Protein AF-A0A7X7GIK2-F1 (afdb_monomer_lite)

Radius of gyration: 22.07 Å; chains: 1; bounding box: 40×39×85 Å

Sequence (182 aa):
MDSSARRPAKTTQQTVVSRVVFLGGVVVASTLMFLGAWERRWIADDGLIVLRTVRNLLAGNGPVFNAGERVETNTSTAWTCIVYAFSWLTEIRLEYVVLTIALVLSTSAIALAMFGTARLYRGTAFGGSGPLLLLPAGVLVYIAVPPARDFATSGLETCLVIFWIALLWWMLVRWAGRTAPS

Structure (mmCIF, N/CA/C/O backbone):
data_AF-A0A7X7GIK2-F1
#
_entry.id   AF-A0A7X7GIK2-F1
#
loop_
_atom_site.group_PDB
_atom_site.id
_atom_site.type_symbol
_atom_site.label_atom_id
_atom_site.label_alt_id
_atom_site.label_comp_id
_atom_site.label_asym_id
_atom_site.label_entity_id
_atom_site.label_seq_id
_atom_site.pdbx_PDB_ins_code
_atom_site.Cartn_x
_atom_site.Cartn_y
_atom_site.Cartn_z
_atom_site.occupancy
_atom_site.B_iso_or_equiv
_atom_site.auth_seq_id
_atom_site.auth_comp_id
_atom_site.auth_asym_id
_atom_site.auth_atom_id
_atom_site.pdbx_PDB_model_num
ATOM 1 N N . MET A 1 1 ? 17.885 9.137 -59.027 1.00 44.97 1 MET A N 1
ATOM 2 C CA . MET A 1 1 ? 18.215 9.418 -57.614 1.00 44.97 1 MET A CA 1
ATOM 3 C C . MET A 1 1 ? 17.000 9.032 -56.797 1.00 44.97 1 MET A C 1
ATOM 5 O O . MET A 1 1 ? 16.084 9.826 -56.679 1.00 44.97 1 MET A O 1
ATOM 9 N N . ASP A 1 2 ? 16.952 7.780 -56.351 1.00 45.44 2 ASP A N 1
ATOM 10 C CA . ASP A 1 2 ? 15.824 7.225 -55.603 1.00 45.44 2 ASP A CA 1
ATOM 11 C C . ASP A 1 2 ? 16.333 6.848 -54.207 1.00 45.44 2 ASP A C 1
ATOM 13 O O . ASP A 1 2 ? 16.961 5.807 -54.009 1.00 45.44 2 ASP A O 1
ATOM 17 N N . SER A 1 3 ? 16.193 7.765 -53.247 1.00 51.31 3 SER A N 1
ATOM 18 C CA . SER A 1 3 ? 16.547 7.512 -51.851 1.00 51.31 3 SER A CA 1
ATOM 19 C C . SER A 1 3 ? 15.371 6.825 -51.160 1.00 51.31 3 SER A C 1
ATOM 21 O O . SER A 1 3 ? 14.664 7.425 -50.350 1.00 51.31 3 SER A O 1
ATOM 23 N N . SER A 1 4 ? 15.138 5.555 -51.493 1.00 51.88 4 SER A N 1
ATOM 24 C CA . SER A 1 4 ? 14.133 4.738 -50.816 1.00 51.88 4 SER A CA 1
ATOM 25 C C . SER A 1 4 ? 14.548 4.518 -49.354 1.00 51.88 4 SER A C 1
ATOM 27 O O . SER A 1 4 ? 15.507 3.800 -49.049 1.00 51.88 4 SER A O 1
ATOM 29 N N . ALA A 1 5 ? 13.830 5.167 -48.444 1.00 57.66 5 ALA A N 1
ATOM 30 C CA . ALA A 1 5 ? 14.001 5.098 -47.003 1.00 57.66 5 ALA A CA 1
ATOM 31 C C . ALA A 1 5 ? 13.737 3.678 -46.457 1.00 57.66 5 ALA A C 1
ATOM 33 O O . ALA A 1 5 ? 12.625 3.330 -46.068 1.00 57.66 5 ALA A O 1
ATOM 34 N N . ARG A 1 6 ? 14.771 2.832 -46.374 1.00 52.47 6 ARG A N 1
ATOM 35 C CA . ARG A 1 6 ? 14.703 1.541 -45.662 1.00 52.47 6 ARG A CA 1
ATOM 36 C C . ARG A 1 6 ? 14.986 1.706 -44.164 1.00 52.47 6 ARG A C 1
ATOM 38 O O . ARG A 1 6 ? 16.053 1.316 -43.699 1.00 52.47 6 ARG A O 1
ATOM 45 N N . ARG A 1 7 ? 14.029 2.216 -43.380 1.00 59.31 7 ARG A N 1
ATOM 46 C CA . ARG A 1 7 ? 13.975 1.969 -41.917 1.00 59.31 7 ARG A CA 1
ATOM 47 C C . ARG A 1 7 ? 12.523 1.949 -41.394 1.00 59.31 7 ARG A C 1
ATOM 49 O O . ARG A 1 7 ? 11.997 3.024 -41.139 1.00 59.31 7 ARG A O 1
ATOM 56 N N . PRO A 1 8 ? 11.877 0.768 -41.207 1.00 52.09 8 PRO A N 1
ATOM 57 C CA . PRO A 1 8 ? 10.851 0.702 -40.141 1.00 52.09 8 PRO A CA 1
ATOM 58 C C . PRO A 1 8 ? 10.639 -0.641 -39.390 1.00 52.09 8 PRO A C 1
ATOM 60 O O . PRO A 1 8 ? 9.909 -0.662 -38.400 1.00 52.09 8 PRO A O 1
ATOM 63 N N . ALA A 1 9 ? 11.239 -1.773 -39.788 1.00 57.81 9 ALA A N 1
ATOM 64 C CA . ALA A 1 9 ? 10.906 -3.073 -39.169 1.00 57.81 9 ALA A CA 1
ATOM 65 C C . ALA A 1 9 ? 11.576 -3.307 -37.796 1.00 57.81 9 ALA A C 1
ATOM 67 O O . ALA A 1 9 ? 10.919 -3.712 -36.836 1.00 57.81 9 ALA A O 1
ATOM 68 N N . LYS A 1 10 ? 12.877 -2.996 -37.670 1.00 57.00 10 LYS A N 1
ATOM 69 C CA . LYS A 1 10 ? 13.645 -3.217 -36.426 1.00 57.00 10 LYS A CA 1
ATOM 70 C C . LYS A 1 10 ? 13.159 -2.338 -35.264 1.00 57.00 10 LYS A C 1
ATOM 72 O O . LYS A 1 10 ? 13.057 -2.824 -34.143 1.00 57.00 10 LYS A O 1
ATOM 77 N N . THR A 1 11 ? 12.791 -1.084 -35.533 1.00 62.09 11 THR A N 1
ATOM 78 C CA . THR A 1 11 ? 12.291 -0.144 -34.514 1.00 62.09 11 THR A CA 1
ATOM 79 C C . THR A 1 11 ? 10.952 -0.603 -33.924 1.00 62.09 11 THR A C 1
ATOM 81 O O . THR A 1 11 ? 10.747 -0.560 -32.711 1.00 62.09 11 THR A O 1
ATOM 84 N N . THR A 1 12 ? 10.054 -1.126 -34.764 1.00 66.56 12 THR A N 1
ATOM 85 C CA . THR A 1 12 ? 8.741 -1.630 -34.329 1.00 66.56 12 THR A CA 1
ATOM 86 C C . THR A 1 12 ? 8.883 -2.881 -33.458 1.00 66.56 12 THR A C 1
ATOM 88 O O . THR A 1 12 ? 8.305 -2.952 -32.377 1.00 66.56 12 THR A O 1
ATOM 91 N N . GLN A 1 13 ? 9.726 -3.837 -33.851 1.00 73.19 13 GLN A N 1
ATOM 92 C CA . GLN A 1 13 ? 9.958 -5.048 -33.058 1.00 73.19 13 GLN A CA 1
ATOM 93 C C . GLN A 1 13 ? 10.584 -4.737 -31.687 1.00 73.19 13 GLN A C 1
ATOM 95 O O . GLN A 1 13 ? 10.167 -5.291 -30.670 1.00 73.19 13 GLN A O 1
ATOM 100 N N . GLN A 1 14 ? 11.543 -3.809 -31.626 1.00 74.19 14 GLN A N 1
ATOM 101 C CA . GLN A 1 14 ? 12.206 -3.455 -30.368 1.00 74.19 14 GLN A CA 1
ATOM 102 C C . GLN A 1 14 ? 11.292 -2.701 -29.385 1.00 74.19 14 GLN A C 1
ATOM 104 O O . GLN A 1 14 ? 11.421 -2.871 -28.171 1.00 74.19 14 GLN A O 1
ATOM 109 N N . THR A 1 15 ? 10.342 -1.898 -29.877 1.00 78.44 15 THR A N 1
ATOM 110 C CA . THR A 1 15 ? 9.350 -1.231 -29.010 1.00 78.44 15 THR A CA 1
ATOM 111 C C . THR A 1 15 ? 8.346 -2.216 -28.412 1.00 78.44 15 THR A C 1
ATOM 113 O O . THR A 1 15 ? 7.968 -2.064 -27.249 1.00 78.44 15 THR A O 1
ATOM 116 N N . VAL A 1 16 ? 7.964 -3.261 -29.156 1.00 83.50 16 VAL A N 1
ATOM 117 C CA . VAL A 1 16 ? 7.141 -4.363 -28.631 1.00 83.50 16 VAL A CA 1
ATOM 118 C C . VAL A 1 16 ? 7.890 -5.113 -27.531 1.00 83.50 16 VAL A C 1
ATOM 120 O O . VAL A 1 16 ? 7.343 -5.282 -26.444 1.00 83.50 16 VAL A O 1
ATOM 123 N N . VAL A 1 17 ? 9.155 -5.482 -27.761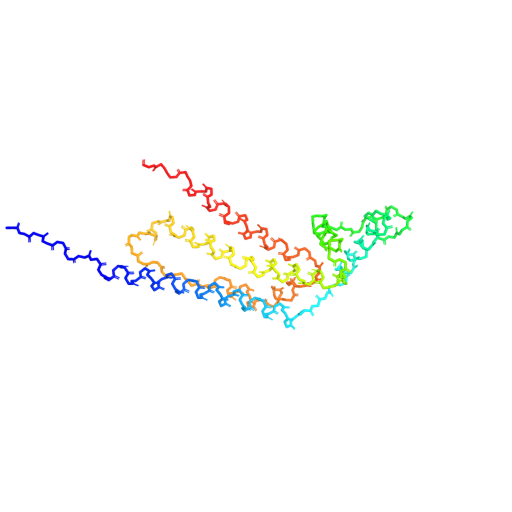 1.00 86.69 17 VAL A N 1
ATOM 124 C CA . VAL A 1 17 ? 9.983 -6.167 -26.751 1.00 86.69 17 VAL A CA 1
ATOM 125 C C . VAL A 1 17 ? 10.113 -5.325 -25.479 1.00 86.69 17 VAL A C 1
ATOM 127 O O . VAL A 1 17 ? 9.857 -5.833 -24.394 1.00 86.69 17 VAL A O 1
ATOM 130 N N . SER A 1 18 ? 10.423 -4.030 -25.593 1.00 86.88 18 SER A N 1
ATOM 131 C CA . SER A 1 18 ? 10.500 -3.116 -24.439 1.00 86.88 18 SER A CA 1
ATOM 132 C C . SER A 1 18 ? 9.189 -3.071 -23.640 1.00 86.88 18 SER A C 1
ATOM 134 O O . SER A 1 18 ? 9.209 -3.155 -22.410 1.00 86.88 18 SER A O 1
ATOM 136 N N . ARG A 1 19 ? 8.034 -2.992 -24.320 1.00 87.62 19 ARG A N 1
ATOM 137 C CA . ARG A 1 19 ? 6.720 -2.999 -23.657 1.00 87.62 19 ARG A CA 1
ATOM 138 C C . ARG A 1 19 ? 6.441 -4.319 -22.949 1.00 87.62 19 ARG A C 1
ATOM 140 O O . ARG A 1 19 ? 5.975 -4.286 -21.815 1.00 87.62 19 ARG A O 1
ATOM 147 N N . VAL A 1 20 ? 6.728 -5.448 -23.594 1.00 91.56 20 VAL A N 1
ATOM 148 C CA . VAL A 1 20 ? 6.532 -6.781 -23.008 1.00 91.56 20 VAL A CA 1
ATOM 149 C C . VAL A 1 20 ? 7.436 -6.973 -21.795 1.00 91.56 20 VAL A C 1
ATOM 151 O O . VAL A 1 20 ? 6.948 -7.394 -20.754 1.00 91.56 20 VAL A O 1
ATOM 154 N N . VAL A 1 21 ? 8.717 -6.600 -21.883 1.00 92.56 21 VAL A N 1
ATOM 155 C CA . VAL A 1 21 ? 9.648 -6.682 -20.746 1.00 92.56 21 VAL A CA 1
ATOM 156 C C . VAL A 1 21 ? 9.179 -5.800 -19.594 1.00 92.56 21 VAL A C 1
ATOM 158 O O . VAL A 1 21 ? 9.168 -6.249 -18.452 1.00 92.56 21 VAL A O 1
ATOM 161 N N . PHE A 1 22 ? 8.743 -4.571 -19.876 1.00 93.88 22 PHE A N 1
ATOM 162 C CA . PHE A 1 22 ? 8.239 -3.677 -18.840 1.00 93.88 22 PHE A CA 1
ATOM 163 C C . PHE A 1 22 ? 6.975 -4.228 -18.168 1.00 93.88 22 PHE A C 1
ATOM 165 O O . PHE A 1 22 ? 6.932 -4.318 -16.945 1.00 93.88 22 PHE A O 1
ATOM 172 N N . LEU A 1 23 ? 5.960 -4.624 -18.945 1.00 95.38 23 LEU A N 1
ATOM 173 C CA . LEU A 1 23 ? 4.712 -5.168 -18.399 1.00 95.38 23 LEU A CA 1
ATOM 174 C C . LEU A 1 23 ? 4.948 -6.486 -17.656 1.00 95.38 23 LEU A C 1
ATOM 176 O O . LEU A 1 23 ? 4.412 -6.668 -16.568 1.00 95.38 23 LEU A O 1
ATOM 180 N N . GLY A 1 24 ? 5.799 -7.363 -18.193 1.00 96.75 24 GLY A N 1
ATOM 181 C CA . GLY A 1 24 ? 6.240 -8.573 -17.505 1.00 96.75 24 GLY A CA 1
ATOM 182 C C . GLY A 1 24 ? 6.938 -8.248 -16.185 1.00 96.75 24 GLY A C 1
ATOM 183 O O . GLY A 1 24 ? 6.620 -8.845 -15.163 1.00 96.75 24 GLY A O 1
ATOM 184 N N . GLY A 1 25 ? 7.814 -7.241 -16.172 1.00 96.69 25 GLY A N 1
ATOM 185 C CA . GLY A 1 25 ? 8.465 -6.744 -14.962 1.00 96.69 25 GLY A CA 1
ATOM 186 C C . GLY A 1 25 ? 7.480 -6.202 -13.924 1.00 96.69 25 GLY A C 1
ATOM 187 O O . GLY A 1 25 ? 7.640 -6.502 -12.745 1.00 96.69 25 GLY A O 1
ATOM 188 N N . VAL A 1 26 ? 6.450 -5.455 -14.345 1.00 97.69 26 VAL A N 1
ATOM 189 C CA . VAL A 1 26 ? 5.376 -4.971 -13.456 1.00 97.69 26 VAL A CA 1
ATOM 190 C C . VAL A 1 26 ? 4.630 -6.147 -12.838 1.00 97.69 26 VAL A C 1
ATOM 192 O O . VAL A 1 26 ? 4.496 -6.209 -11.620 1.00 97.69 26 VAL A O 1
ATOM 195 N N . VAL A 1 27 ? 4.193 -7.105 -13.661 1.00 98.00 27 VAL A N 1
ATOM 196 C CA . VAL A 1 27 ? 3.460 -8.289 -13.190 1.00 98.00 27 VAL A CA 1
ATOM 197 C C . VAL A 1 27 ? 4.307 -9.095 -12.208 1.00 98.00 27 VAL A C 1
ATOM 199 O O . VAL A 1 27 ? 3.830 -9.420 -11.122 1.00 98.00 27 VAL A O 1
ATOM 202 N N . VAL A 1 28 ? 5.570 -9.373 -12.542 1.00 98.06 28 VAL A N 1
ATOM 203 C CA . VAL A 1 28 ? 6.482 -10.130 -11.673 1.00 98.06 28 VAL A CA 1
ATOM 204 C C . VAL A 1 28 ? 6.731 -9.387 -10.360 1.00 98.06 28 VAL A C 1
ATOM 206 O O . VAL A 1 28 ? 6.565 -9.980 -9.299 1.00 98.06 28 VAL A O 1
ATOM 209 N N . ALA A 1 29 ? 7.073 -8.097 -10.396 1.00 98.00 29 ALA A N 1
ATOM 210 C CA . ALA A 1 29 ? 7.365 -7.328 -9.185 1.00 98.00 29 ALA A CA 1
ATOM 211 C C . ALA A 1 29 ? 6.136 -7.185 -8.272 1.00 98.00 29 ALA A C 1
ATOM 213 O O . ALA A 1 29 ? 6.243 -7.406 -7.066 1.00 98.00 29 ALA A O 1
ATOM 214 N N . SER A 1 30 ? 4.960 -6.879 -8.829 1.00 98.19 30 SER A N 1
ATOM 215 C CA . SER A 1 30 ? 3.710 -6.829 -8.062 1.00 98.19 30 SER A CA 1
ATOM 216 C C . SER A 1 30 ? 3.350 -8.194 -7.471 1.00 98.19 30 SER A C 1
ATOM 218 O O . SER A 1 30 ? 2.952 -8.263 -6.313 1.00 98.19 30 SER A O 1
ATOM 220 N N . THR A 1 31 ? 3.555 -9.285 -8.214 1.00 98.25 31 THR A N 1
ATOM 221 C CA . THR A 1 31 ? 3.319 -10.646 -7.704 1.00 98.25 31 THR A CA 1
ATOM 222 C C . THR A 1 31 ? 4.273 -10.986 -6.561 1.00 98.25 31 THR A C 1
ATOM 224 O O . THR A 1 31 ? 3.839 -11.507 -5.540 1.00 98.25 31 THR A O 1
ATOM 227 N N . LEU A 1 32 ? 5.561 -10.649 -6.682 1.00 98.12 32 LEU A N 1
ATOM 228 C CA . LEU A 1 32 ? 6.539 -10.854 -5.610 1.00 98.12 32 LEU A CA 1
ATOM 229 C C . LEU A 1 32 ? 6.189 -10.055 -4.351 1.00 98.12 32 LEU A C 1
ATOM 231 O O . LEU A 1 32 ? 6.329 -10.580 -3.249 1.00 98.12 32 LEU A O 1
ATOM 235 N N . MET A 1 33 ? 5.709 -8.816 -4.503 1.00 98.06 33 MET A N 1
ATOM 236 C CA . MET A 1 33 ? 5.230 -8.022 -3.371 1.00 98.06 33 MET A CA 1
ATOM 237 C C . MET A 1 33 ? 4.004 -8.663 -2.717 1.00 98.06 33 MET A C 1
ATOM 239 O O . MET A 1 33 ? 3.978 -8.815 -1.499 1.00 98.06 33 MET A O 1
ATOM 243 N N . PHE A 1 34 ? 3.020 -9.079 -3.519 1.00 98.19 34 PHE A N 1
ATOM 244 C CA . PHE A 1 34 ? 1.815 -9.741 -3.025 1.00 98.19 34 PHE A CA 1
ATOM 245 C C . PHE A 1 34 ? 2.153 -11.020 -2.253 1.00 98.19 34 PHE A C 1
ATOM 247 O O . PHE A 1 34 ? 1.730 -11.175 -1.112 1.00 98.19 34 PHE A O 1
ATOM 254 N N . LEU A 1 35 ? 2.957 -11.911 -2.842 1.00 98.00 35 LEU A N 1
ATOM 255 C CA . LEU A 1 35 ? 3.381 -13.158 -2.202 1.00 98.00 35 LEU A CA 1
ATOM 256 C C . LEU A 1 35 ? 4.220 -12.887 -0.950 1.00 98.00 35 LEU A C 1
ATOM 258 O O . LEU A 1 35 ? 4.004 -13.512 0.083 1.00 98.00 35 LEU A O 1
ATOM 262 N N . GLY A 1 36 ? 5.141 -11.921 -1.013 1.00 96.81 36 GLY A N 1
ATOM 263 C CA . GLY A 1 36 ? 5.964 -11.528 0.127 1.00 96.81 36 GLY A CA 1
ATOM 264 C C . GLY A 1 36 ? 5.130 -11.033 1.308 1.00 96.81 36 GLY A C 1
ATOM 265 O O . GLY A 1 36 ? 5.375 -11.452 2.435 1.00 96.81 36 GLY A O 1
ATOM 266 N N . ALA A 1 37 ? 4.130 -10.192 1.048 1.00 96.75 37 ALA A N 1
ATOM 267 C CA . ALA A 1 37 ? 3.188 -9.713 2.055 1.00 96.75 37 ALA A CA 1
ATOM 268 C C . ALA A 1 37 ? 2.260 -10.835 2.562 1.00 96.75 37 ALA A C 1
ATOM 270 O O . ALA A 1 37 ? 1.979 -10.922 3.754 1.00 96.75 37 ALA A O 1
ATOM 271 N N . TRP A 1 38 ? 1.809 -11.725 1.673 1.00 97.19 38 TRP A N 1
ATOM 272 C CA . TRP A 1 38 ? 0.906 -12.831 2.003 1.00 97.19 38 TRP A CA 1
ATOM 273 C C . TRP A 1 38 ? 1.534 -13.881 2.922 1.00 97.19 38 TRP A C 1
ATOM 275 O O . TRP A 1 38 ? 0.869 -14.359 3.843 1.00 97.19 38 TRP A O 1
ATOM 285 N N . GLU A 1 39 ? 2.795 -14.238 2.678 1.00 96.62 39 GLU A N 1
ATOM 286 C CA . GLU A 1 39 ? 3.549 -15.203 3.492 1.00 96.62 39 GLU A CA 1
ATOM 287 C C . GLU A 1 39 ? 3.901 -14.645 4.876 1.00 96.62 39 GLU A C 1
ATOM 289 O O . GLU A 1 39 ? 4.025 -15.391 5.842 1.00 96.62 39 GLU A O 1
ATOM 294 N N . ARG A 1 40 ? 4.034 -13.320 4.988 1.00 93.38 40 ARG A N 1
ATOM 295 C CA . ARG A 1 40 ? 4.399 -12.618 6.228 1.00 93.38 40 ARG A CA 1
ATOM 296 C C . ARG A 1 40 ? 3.198 -11.994 6.922 1.00 93.38 40 ARG A C 1
ATOM 298 O O . ARG A 1 40 ? 3.373 -11.111 7.747 1.00 93.38 40 ARG A O 1
ATOM 305 N N . ARG A 1 41 ? 1.979 -12.425 6.590 1.00 95.56 41 ARG A N 1
ATOM 306 C CA . ARG A 1 41 ? 0.760 -11.784 7.084 1.00 95.56 41 ARG A CA 1
ATOM 307 C C . ARG A 1 41 ? 0.645 -11.860 8.609 1.00 95.56 41 ARG A C 1
ATOM 309 O O . ARG A 1 41 ? 0.564 -12.936 9.195 1.00 95.56 41 ARG A O 1
ATOM 316 N N . TRP A 1 42 ? 0.591 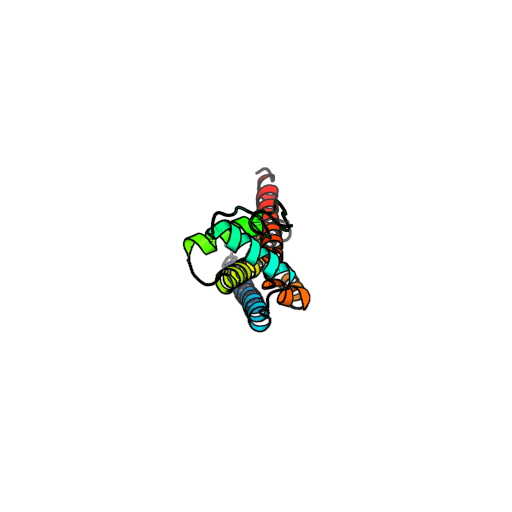-10.699 9.237 1.00 95.06 42 TRP A N 1
ATOM 317 C CA . TRP A 1 42 ? 0.425 -10.521 10.676 1.00 95.06 42 TRP A CA 1
ATOM 318 C C . TRP A 1 42 ? -0.229 -9.167 10.940 1.00 95.06 42 TRP A C 1
ATOM 320 O O . TRP A 1 42 ? -0.286 -8.331 10.041 1.00 95.06 42 TRP A O 1
ATOM 330 N N . ILE A 1 43 ? -0.698 -8.947 12.165 1.00 95.69 43 ILE A N 1
ATOM 331 C CA . ILE A 1 43 ? -1.201 -7.654 12.623 1.00 95.69 43 ILE A CA 1
ATOM 332 C C . ILE A 1 43 ? -0.355 -7.211 13.816 1.00 95.69 43 ILE A C 1
ATOM 334 O O . ILE A 1 43 ? -0.073 -8.017 14.701 1.00 95.69 43 ILE A O 1
ATOM 338 N N . ALA A 1 44 ? 0.062 -5.950 13.812 1.00 94.50 44 ALA A N 1
ATOM 339 C CA . ALA A 1 44 ? 0.768 -5.337 14.923 1.00 94.50 44 ALA A CA 1
ATOM 340 C C . ALA A 1 44 ? -0.192 -5.035 16.074 1.00 94.50 44 ALA A C 1
ATOM 342 O O . ALA A 1 44 ? -1.380 -4.794 15.849 1.00 94.50 44 ALA A O 1
ATOM 343 N N . ASP A 1 45 ? 0.342 -4.963 17.291 1.00 95.12 45 ASP A N 1
ATOM 344 C CA . ASP A 1 45 ? -0.428 -4.588 18.480 1.00 95.12 45 ASP A CA 1
ATOM 345 C C . ASP A 1 45 ? -1.100 -3.216 18.295 1.00 95.12 45 ASP A C 1
ATOM 347 O O . ASP A 1 45 ? -2.293 -3.061 18.558 1.00 95.12 45 ASP A O 1
ATOM 351 N N . ASP A 1 46 ? -0.386 -2.257 17.698 1.00 93.69 46 ASP A N 1
ATOM 352 C CA . ASP A 1 46 ? -0.932 -0.945 17.330 1.00 93.69 46 ASP A CA 1
ATOM 353 C C . ASP A 1 46 ? -2.042 -1.047 16.263 1.00 93.69 46 ASP A C 1
ATOM 355 O O . ASP A 1 46 ? -3.013 -0.291 16.273 1.00 93.69 46 ASP A O 1
ATOM 359 N N . GLY A 1 47 ? -1.972 -2.039 15.371 1.00 94.44 47 GLY A N 1
ATOM 360 C CA . GLY A 1 47 ? -3.044 -2.334 14.418 1.00 94.44 47 GLY A CA 1
ATOM 361 C C . GLY A 1 47 ? -4.335 -2.787 15.112 1.00 94.44 47 GLY A C 1
ATOM 362 O O . GLY A 1 47 ? -5.435 -2.462 14.660 1.00 94.44 47 GLY A O 1
ATOM 363 N N . LEU A 1 48 ? -4.238 -3.476 16.255 1.00 95.25 48 LEU A N 1
ATOM 364 C CA . LEU A 1 48 ? -5.411 -3.855 17.054 1.00 95.25 48 LEU A CA 1
ATOM 365 C C . LEU A 1 48 ? -6.093 -2.641 17.698 1.00 95.25 48 LEU A C 1
ATOM 367 O O . LEU A 1 48 ? -7.313 -2.659 17.884 1.00 95.25 48 LEU A O 1
ATOM 371 N N . ILE A 1 49 ? -5.345 -1.570 17.983 1.00 95.25 49 ILE A N 1
ATOM 372 C CA . ILE A 1 49 ? -5.905 -0.295 18.456 1.00 95.25 49 ILE A CA 1
ATOM 373 C C . ILE A 1 49 ? -6.817 0.312 17.383 1.00 95.25 49 ILE A C 1
ATOM 375 O O . ILE A 1 49 ? -7.943 0.725 17.689 1.00 95.25 49 ILE A O 1
ATOM 379 N N . VAL A 1 50 ? -6.381 0.292 16.118 1.00 95.44 50 VAL A N 1
ATOM 380 C CA . VAL A 1 50 ? -7.202 0.719 14.972 1.00 95.44 50 VAL A CA 1
ATOM 381 C C . VAL A 1 50 ? -8.466 -0.133 14.884 1.00 95.44 50 VAL A C 1
ATOM 383 O O . VAL A 1 50 ? -9.570 0.411 14.843 1.00 95.44 50 VAL A O 1
ATOM 386 N N . LEU A 1 51 ? -8.340 -1.465 14.937 1.00 95.81 51 LEU A N 1
ATOM 387 C CA . LEU A 1 51 ? -9.500 -2.360 14.856 1.00 95.81 51 LEU A CA 1
ATOM 388 C C . LEU A 1 51 ? -10.512 -2.117 15.977 1.00 95.81 51 LEU A C 1
ATOM 390 O O . LEU A 1 51 ? -11.719 -2.128 15.733 1.00 95.81 51 LEU A O 1
ATOM 394 N N . ARG A 1 52 ? -10.044 -1.886 17.206 1.00 96.00 52 ARG A N 1
ATOM 395 C CA . ARG A 1 52 ? -10.920 -1.571 18.339 1.00 96.00 52 ARG A CA 1
ATOM 396 C C . ARG A 1 52 ? -11.652 -0.249 18.137 1.00 96.00 52 ARG A C 1
ATOM 398 O O . ARG A 1 52 ? -12.859 -0.191 18.358 1.00 96.00 52 ARG A O 1
ATOM 405 N N . THR A 1 53 ? -10.950 0.773 17.660 1.00 95.81 53 THR A N 1
ATOM 406 C CA . THR A 1 53 ? -11.548 2.078 17.349 1.00 95.81 53 THR A CA 1
ATOM 407 C C . THR A 1 53 ? -12.614 1.945 16.257 1.00 95.81 53 THR A C 1
ATOM 409 O O . THR A 1 53 ? -13.718 2.467 16.398 1.00 95.81 53 THR A O 1
ATOM 412 N N . VAL A 1 54 ? -12.340 1.166 15.204 1.00 96.88 54 VAL A N 1
ATOM 413 C CA . VAL A 1 54 ? -13.315 0.884 14.137 1.00 96.88 54 VAL A CA 1
ATOM 414 C C . VAL A 1 54 ? -14.524 0.109 14.663 1.00 96.88 54 VAL A C 1
ATOM 416 O O . VAL A 1 54 ? -15.652 0.425 14.293 1.00 96.88 54 VAL A O 1
ATOM 419 N N . ARG A 1 55 ? -14.338 -0.865 15.563 1.00 96.69 55 ARG A N 1
ATOM 420 C CA . ARG A 1 55 ? -15.465 -1.564 16.208 1.00 96.69 55 ARG A CA 1
ATOM 421 C C . ARG A 1 55 ? -16.347 -0.611 17.015 1.00 96.69 55 ARG A C 1
ATOM 423 O O . ARG A 1 55 ? -17.566 -0.718 16.931 1.00 96.69 55 ARG A O 1
ATOM 430 N N . ASN A 1 56 ? -15.758 0.334 17.749 1.00 96.56 56 ASN A N 1
ATOM 431 C CA . ASN A 1 56 ? -16.526 1.351 18.475 1.00 96.56 56 ASN A CA 1
ATOM 432 C C . ASN A 1 56 ? -17.292 2.286 17.531 1.00 96.56 56 ASN A C 1
ATOM 434 O O . ASN A 1 56 ? -18.456 2.585 17.796 1.00 96.56 56 ASN A O 1
ATOM 438 N N . LEU A 1 57 ? -16.682 2.680 16.410 1.00 95.56 57 LEU A N 1
ATOM 439 C CA . LEU A 1 57 ? -17.354 3.438 15.352 1.00 95.56 57 LEU A CA 1
ATOM 440 C C . LEU A 1 57 ? -18.557 2.678 14.780 1.00 95.56 57 LEU A C 1
ATOM 442 O O . LEU A 1 57 ? -19.642 3.245 14.682 1.00 95.56 57 LEU A O 1
ATOM 446 N N . LEU A 1 58 ? -18.385 1.395 14.446 1.00 96.94 58 LEU A N 1
ATOM 447 C CA . LEU A 1 58 ? -19.464 0.539 13.936 1.00 96.94 58 LEU A CA 1
ATOM 448 C C . LEU A 1 58 ? -20.589 0.339 14.964 1.00 96.94 58 LEU A C 1
ATOM 450 O O . LEU A 1 58 ? -21.750 0.256 14.582 1.00 96.94 58 LEU A O 1
ATOM 454 N N . ALA A 1 59 ? -20.261 0.312 16.258 1.00 96.31 59 ALA A N 1
ATOM 455 C CA . ALA A 1 59 ? -21.229 0.216 17.350 1.00 96.31 59 ALA A CA 1
ATOM 456 C C . ALA A 1 59 ? -21.923 1.551 17.700 1.00 96.31 59 ALA A C 1
ATOM 458 O O . ALA A 1 59 ? -22.769 1.578 18.590 1.00 96.31 59 ALA A O 1
ATOM 459 N N . GLY A 1 60 ? -21.570 2.660 17.038 1.00 95.56 60 GLY A N 1
ATOM 460 C CA . GLY A 1 60 ? -22.158 3.981 17.293 1.00 95.56 60 GLY A CA 1
ATOM 461 C C . GLY A 1 60 ? -21.570 4.735 18.493 1.00 95.56 60 GLY A C 1
ATOM 462 O O . GLY A 1 60 ? -22.064 5.804 18.839 1.00 95.56 60 GLY A O 1
ATOM 463 N N . ASN A 1 61 ? -20.490 4.235 19.100 1.00 95.00 61 ASN A N 1
ATOM 464 C CA . ASN A 1 61 ? -19.831 4.874 20.248 1.00 95.00 61 ASN A CA 1
ATOM 465 C C . ASN A 1 61 ? -18.904 6.041 19.850 1.00 95.00 61 ASN A C 1
ATOM 467 O O . ASN A 1 61 ? -18.369 6.730 20.717 1.00 95.00 61 ASN A O 1
ATOM 471 N N . GLY A 1 62 ? -18.699 6.261 18.548 1.00 92.94 62 GLY A N 1
ATOM 472 C CA . GLY A 1 62 ? -17.767 7.254 18.011 1.00 92.94 62 GLY A CA 1
ATOM 473 C C . GLY A 1 62 ? -16.318 6.749 17.902 1.00 92.94 62 GLY A C 1
ATOM 474 O O . GLY A 1 62 ? -16.041 5.586 18.209 1.00 92.94 62 GLY A O 1
ATOM 475 N N . PRO A 1 63 ? -15.382 7.602 17.439 1.00 92.69 63 PRO A N 1
ATOM 476 C CA . PRO A 1 63 ? -13.974 7.259 17.204 1.00 92.69 63 PRO A CA 1
ATOM 477 C C . PRO A 1 63 ? -13.158 7.223 18.508 1.00 92.69 63 PRO A C 1
ATOM 479 O O . PRO A 1 63 ? -12.175 7.940 18.668 1.00 92.69 63 PRO A O 1
ATOM 482 N N . VAL A 1 64 ? -13.583 6.397 19.461 1.00 94.12 64 VAL A N 1
ATOM 483 C CA . VAL A 1 64 ? -12.956 6.262 20.784 1.00 94.12 64 VAL A CA 1
ATOM 484 C C . VAL A 1 64 ? -12.350 4.878 20.971 1.00 94.12 64 VAL A C 1
ATOM 486 O O . VAL A 1 64 ? -12.796 3.901 20.364 1.00 94.12 64 VAL A O 1
ATOM 489 N N . PHE A 1 65 ? -11.362 4.766 21.857 1.00 92.19 65 PHE A N 1
ATOM 490 C CA . PHE A 1 65 ? -10.805 3.467 22.247 1.00 92.19 65 PHE A CA 1
ATOM 491 C C . PHE A 1 65 ? -11.670 2.739 23.290 1.00 92.19 65 PHE A C 1
ATOM 493 O O . PHE A 1 65 ? -11.917 1.531 23.182 1.00 92.19 65 PHE A O 1
ATOM 500 N N . ASN A 1 66 ? -12.168 3.482 24.283 1.00 93.50 66 ASN A N 1
ATOM 501 C CA . ASN A 1 66 ? -13.059 3.007 25.342 1.00 93.50 66 ASN A CA 1
ATOM 502 C C . ASN A 1 66 ? -14.416 3.704 25.222 1.00 93.50 66 ASN A C 1
ATOM 504 O O . ASN A 1 66 ? -14.484 4.929 25.184 1.00 93.50 66 ASN A O 1
ATOM 508 N N . ALA A 1 67 ? -15.504 2.935 25.174 1.00 92.88 67 ALA A N 1
ATOM 509 C CA . ALA A 1 67 ? -16.846 3.508 25.162 1.00 92.88 67 ALA A CA 1
ATOM 510 C C . ALA A 1 67 ? -17.113 4.280 26.466 1.00 92.88 67 ALA A C 1
ATOM 512 O O . ALA A 1 67 ? -16.782 3.809 27.551 1.00 92.88 67 ALA A O 1
ATOM 513 N N . GLY A 1 68 ? -17.707 5.470 26.354 1.00 91.25 68 GLY A N 1
ATOM 514 C CA . GLY A 1 68 ? -17.956 6.362 27.492 1.00 91.25 68 GLY A CA 1
ATOM 515 C C . GLY A 1 68 ? -16.772 7.258 27.878 1.00 91.25 68 GLY A C 1
ATOM 516 O O . GLY A 1 68 ? -16.980 8.262 28.556 1.00 91.25 68 GLY A O 1
ATOM 517 N N . GLU A 1 69 ? -15.561 6.978 27.391 1.00 92.19 69 GLU A N 1
ATOM 518 C CA . GLU A 1 69 ? -14.389 7.832 27.589 1.00 92.19 69 GLU A CA 1
ATOM 519 C C . GLU A 1 69 ? -14.051 8.588 26.299 1.00 92.19 69 GLU A C 1
ATOM 521 O O . GLU A 1 69 ? -14.043 8.028 25.204 1.00 92.19 69 GLU A O 1
ATOM 526 N N . ARG A 1 70 ? -13.725 9.879 26.410 1.00 86.12 70 ARG A N 1
ATOM 527 C CA . ARG A 1 70 ? -13.298 10.701 25.265 1.00 8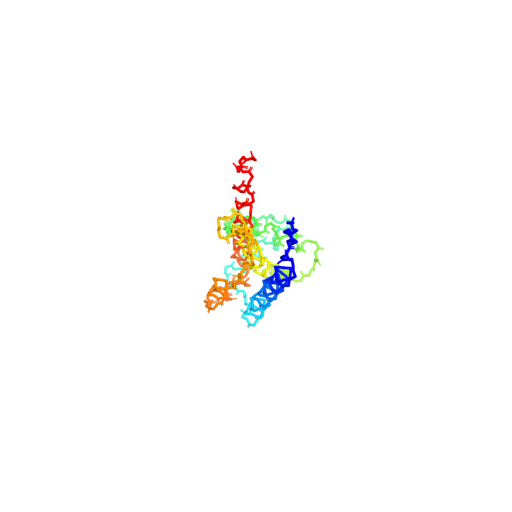6.12 70 ARG A CA 1
ATOM 528 C C . ARG A 1 70 ? -11.794 10.562 25.018 1.00 86.12 70 ARG A C 1
ATOM 530 O O . ARG A 1 70 ? -11.061 11.540 25.120 1.00 86.12 70 ARG A O 1
ATOM 537 N N . VAL A 1 71 ? -11.343 9.339 24.738 1.00 86.69 71 VAL A N 1
ATOM 538 C CA . VAL A 1 71 ? -9.932 9.031 24.458 1.00 86.69 71 VAL A CA 1
ATOM 539 C C . VAL A 1 71 ? -9.782 8.591 23.005 1.00 86.69 71 VAL A C 1
ATOM 541 O O . VAL A 1 71 ? -10.261 7.523 22.612 1.00 86.69 71 VAL A O 1
ATOM 544 N N . GLU A 1 72 ? -9.098 9.420 22.219 1.00 86.56 72 GLU A N 1
ATOM 545 C CA . GLU A 1 72 ? -8.719 9.139 20.836 1.00 86.56 72 GLU A CA 1
ATOM 546 C C . GLU A 1 72 ? -7.278 8.615 20.807 1.00 86.56 72 GLU A C 1
ATOM 548 O O . GLU A 1 72 ? -6.333 9.336 21.117 1.00 86.56 72 GLU A O 1
ATOM 553 N N . THR A 1 73 ? -7.108 7.337 20.466 1.00 86.81 73 THR A N 1
ATOM 554 C CA . THR A 1 73 ? -5.789 6.680 20.368 1.00 86.81 73 THR A CA 1
ATOM 555 C C . THR A 1 73 ? -5.320 6.514 18.925 1.00 86.81 73 THR A C 1
ATOM 557 O O . THR A 1 73 ? -4.285 5.903 18.674 1.00 86.81 73 THR A O 1
ATOM 560 N N . ASN A 1 74 ? -6.102 6.998 17.962 1.00 85.75 74 ASN A N 1
ATOM 561 C CA . ASN A 1 74 ? -5.818 6.824 16.551 1.00 85.75 74 ASN A CA 1
ATOM 562 C C . ASN A 1 74 ? -4.792 7.858 16.066 1.00 85.75 74 ASN A C 1
ATOM 564 O O . ASN A 1 74 ? -4.975 9.056 16.256 1.00 85.75 74 ASN A O 1
ATOM 568 N N . THR A 1 75 ? -3.744 7.402 15.385 1.00 88.94 75 THR A N 1
ATOM 569 C CA . THR A 1 75 ? -2.701 8.262 14.800 1.00 88.94 75 THR A CA 1
ATOM 570 C C . THR A 1 75 ? -2.919 8.528 13.310 1.00 88.94 75 THR A C 1
ATOM 572 O O . THR A 1 75 ? -2.282 9.413 12.740 1.00 88.94 75 THR A O 1
ATOM 575 N N . SER A 1 76 ? -3.833 7.793 12.667 1.00 92.12 76 SER A N 1
ATOM 576 C CA . SER A 1 76 ? -4.062 7.846 11.224 1.00 92.12 76 SER A CA 1
ATOM 577 C C . SER A 1 76 ? -5.561 7.900 10.892 1.00 92.12 76 SER A C 1
ATOM 579 O O . SER A 1 76 ? -6.221 6.906 10.588 1.00 92.12 76 SER A O 1
ATOM 581 N N . THR A 1 77 ? -6.140 9.108 10.917 1.00 93.94 77 THR A N 1
ATOM 582 C CA . THR A 1 77 ? -7.581 9.330 10.664 1.00 93.94 77 THR A CA 1
ATOM 583 C C . THR A 1 77 ? -8.030 8.777 9.312 1.00 93.94 77 THR A C 1
ATOM 585 O O . THR A 1 77 ? -9.025 8.061 9.242 1.00 93.94 77 THR A O 1
ATOM 588 N N . ALA A 1 78 ? -7.279 9.047 8.239 1.00 96.25 78 ALA A N 1
ATOM 589 C CA . ALA A 1 78 ? -7.626 8.572 6.899 1.00 96.25 78 ALA A CA 1
ATOM 590 C C . ALA A 1 78 ? -7.633 7.037 6.807 1.00 96.25 78 ALA A C 1
ATOM 592 O O . ALA A 1 78 ? -8.539 6.463 6.206 1.00 96.25 78 ALA A O 1
ATOM 593 N N . TRP A 1 79 ? -6.657 6.377 7.435 1.00 97.25 79 TRP A N 1
ATOM 594 C CA . TRP A 1 79 ? -6.580 4.920 7.477 1.00 97.25 79 TRP A CA 1
ATOM 595 C C . TRP A 1 79 ? -7.776 4.322 8.218 1.00 97.25 79 TRP A C 1
ATOM 597 O O . TRP A 1 79 ? -8.493 3.497 7.656 1.00 97.25 79 TRP A O 1
ATOM 607 N N . THR A 1 80 ? -8.069 4.817 9.420 1.00 96.75 80 THR A N 1
ATOM 608 C CA . THR A 1 80 ? -9.225 4.374 10.214 1.00 96.75 80 THR A CA 1
ATOM 609 C C . THR A 1 80 ? -10.549 4.592 9.488 1.00 96.75 80 THR A C 1
ATOM 611 O O . THR A 1 80 ? -11.391 3.696 9.495 1.00 96.75 80 THR A O 1
ATOM 614 N N . CYS A 1 81 ? -10.728 5.718 8.789 1.00 96.56 81 CYS A N 1
ATOM 615 C CA . CYS A 1 81 ? -11.919 5.962 7.970 1.00 96.56 81 CYS A CA 1
ATOM 616 C C . CYS A 1 81 ? -12.052 4.966 6.809 1.00 96.56 81 CYS A C 1
ATOM 618 O O . CYS A 1 81 ? -13.153 4.490 6.543 1.00 96.56 81 CYS A O 1
ATOM 620 N N . ILE A 1 82 ? -10.951 4.629 6.129 1.00 98.12 82 ILE A N 1
ATOM 621 C CA . ILE A 1 82 ? -10.949 3.631 5.049 1.00 98.12 82 ILE A CA 1
ATOM 622 C C . ILE A 1 82 ? -11.322 2.254 5.607 1.00 98.12 82 ILE A C 1
ATOM 624 O O . ILE A 1 82 ? -12.226 1.606 5.080 1.00 98.12 82 ILE A O 1
ATOM 628 N N . VAL A 1 83 ? -10.677 1.822 6.696 1.00 98.00 83 VAL A N 1
ATOM 629 C CA . VAL A 1 83 ? -10.980 0.535 7.339 1.00 98.00 83 VAL A CA 1
ATOM 630 C C . VAL A 1 83 ? -12.437 0.490 7.796 1.00 98.00 83 VAL A C 1
ATOM 632 O O . VAL A 1 83 ? -13.117 -0.504 7.545 1.00 98.00 83 VAL A O 1
ATOM 635 N N . TYR A 1 84 ? -12.942 1.567 8.401 1.00 97.69 84 TYR A N 1
ATOM 636 C CA . TYR A 1 84 ? -14.346 1.698 8.782 1.00 97.69 84 TYR A CA 1
ATOM 637 C C . TYR A 1 84 ? -15.286 1.571 7.580 1.00 97.69 84 TYR A C 1
ATOM 639 O O . TYR A 1 84 ? -16.188 0.740 7.618 1.00 97.69 84 TYR A O 1
ATOM 647 N N . ALA A 1 85 ? -15.057 2.327 6.503 1.00 98.12 85 ALA A N 1
ATOM 648 C CA . ALA A 1 85 ? -15.929 2.333 5.330 1.00 98.12 85 ALA A CA 1
ATOM 649 C C . ALA A 1 85 ? -16.044 0.943 4.686 1.00 98.12 85 ALA A C 1
ATOM 651 O O . ALA A 1 85 ? -17.146 0.485 4.388 1.00 98.12 85 ALA A O 1
ATOM 652 N N . PHE A 1 86 ? -14.921 0.239 4.517 1.00 98.19 86 PHE A N 1
ATOM 653 C CA . PHE A 1 86 ? -14.943 -1.122 3.978 1.00 98.19 86 PHE A CA 1
ATOM 654 C C . PHE A 1 86 ? -15.508 -2.142 4.971 1.00 98.19 86 PHE A C 1
ATOM 656 O O . PHE A 1 86 ? -16.177 -3.080 4.542 1.00 98.19 86 PHE A O 1
ATOM 663 N N . SER A 1 87 ? -15.288 -1.969 6.278 1.00 97.81 87 SER A N 1
ATOM 664 C CA . SER A 1 87 ? -15.878 -2.855 7.295 1.00 97.81 87 SER A CA 1
ATOM 665 C C . SER A 1 87 ? -17.396 -2.709 7.349 1.00 97.81 87 SER A C 1
ATOM 667 O O . SER A 1 87 ? -18.100 -3.710 7.408 1.00 97.81 87 SER A O 1
ATOM 669 N N . TRP A 1 88 ? -17.895 -1.476 7.257 1.00 97.56 88 TRP A N 1
ATOM 670 C CA . TRP A 1 88 ? -19.321 -1.177 7.160 1.00 97.56 88 TRP A CA 1
ATOM 671 C C . TRP A 1 88 ? -19.940 -1.737 5.873 1.00 97.56 88 TRP A C 1
ATOM 673 O O . TRP A 1 88 ? -21.032 -2.284 5.912 1.00 97.56 88 TRP A O 1
ATOM 683 N N . LEU A 1 89 ? -19.232 -1.649 4.742 1.00 97.69 89 LEU A N 1
ATOM 684 C CA . LEU A 1 89 ? -19.733 -2.129 3.451 1.00 97.69 89 LEU A CA 1
ATOM 685 C C . LEU A 1 89 ? -19.751 -3.660 3.327 1.00 97.69 89 LEU A C 1
ATOM 687 O O . LEU A 1 89 ? -20.635 -4.213 2.680 1.00 97.69 89 LEU A O 1
ATOM 691 N N . THR A 1 90 ? -18.726 -4.336 3.846 1.00 96.94 90 THR A N 1
ATOM 692 C CA . THR A 1 90 ? -18.532 -5.779 3.619 1.00 96.94 90 THR A CA 1
ATOM 693 C C . THR A 1 90 ? -19.105 -6.651 4.726 1.00 96.94 90 THR A C 1
ATOM 695 O O . THR A 1 90 ? -19.362 -7.824 4.473 1.00 96.94 90 THR A O 1
ATOM 698 N N . GLU A 1 91 ? -19.252 -6.112 5.941 1.00 94.69 91 GLU A N 1
ATOM 699 C CA . GLU A 1 91 ? -19.709 -6.820 7.149 1.00 94.69 91 GLU A CA 1
ATOM 700 C C . GLU A 1 91 ? -18.921 -8.103 7.496 1.00 94.69 91 GLU A C 1
ATOM 702 O O . GLU A 1 91 ? -19.318 -8.887 8.358 1.00 94.69 91 GLU A O 1
ATOM 707 N N . ILE A 1 92 ? -17.765 -8.329 6.863 1.00 95.69 92 ILE A N 1
ATOM 708 C CA . ILE A 1 92 ? -16.878 -9.444 7.198 1.00 95.69 92 ILE A CA 1
ATOM 709 C C . ILE A 1 92 ? -15.981 -9.080 8.386 1.00 95.69 92 ILE A C 1
ATOM 711 O O . ILE A 1 92 ? -15.897 -7.935 8.832 1.00 95.69 92 ILE A O 1
ATOM 715 N N . ARG A 1 93 ? -15.253 -10.076 8.899 1.00 96.56 93 ARG A N 1
ATOM 716 C CA . ARG A 1 93 ? -14.320 -9.881 10.014 1.00 96.56 93 ARG A CA 1
ATOM 717 C C . ARG A 1 93 ? -13.280 -8.802 9.695 1.00 96.56 93 ARG A C 1
ATOM 719 O O . ARG A 1 93 ? -12.633 -8.859 8.647 1.00 96.56 93 ARG A O 1
ATOM 726 N N . LEU A 1 94 ? -13.092 -7.856 10.623 1.00 96.38 94 LEU A N 1
ATOM 727 C CA . LEU A 1 94 ? -12.214 -6.693 10.442 1.00 96.38 94 LEU A CA 1
ATOM 728 C C . LEU A 1 94 ? -10.786 -7.086 10.040 1.00 96.38 94 LEU A C 1
ATOM 730 O O . LEU A 1 94 ? -10.183 -6.411 9.209 1.00 96.38 94 LEU A O 1
ATOM 734 N N . GLU A 1 95 ? -10.251 -8.182 10.588 1.00 95.56 95 GLU A N 1
ATOM 735 C CA . GLU A 1 95 ? -8.912 -8.655 10.231 1.00 95.56 95 GLU A CA 1
ATOM 736 C C . GLU A 1 95 ? -8.773 -8.975 8.733 1.00 95.56 95 GLU A C 1
ATOM 738 O O . GLU A 1 95 ? -7.720 -8.727 8.147 1.00 95.56 95 GLU A O 1
ATOM 743 N N . TYR A 1 96 ? -9.837 -9.455 8.082 1.00 96.88 96 TYR A N 1
ATOM 744 C CA . TYR A 1 96 ? -9.831 -9.730 6.645 1.00 96.88 96 TYR A CA 1
ATOM 745 C C . TYR A 1 96 ? -10.033 -8.483 5.804 1.00 96.88 96 TYR A C 1
ATOM 747 O O . TYR A 1 96 ? -9.422 -8.378 4.740 1.00 96.88 96 TYR A O 1
ATOM 755 N N . VAL A 1 97 ? -10.836 -7.531 6.280 1.00 98.00 97 VAL A N 1
ATOM 756 C CA . VAL A 1 97 ? -10.973 -6.220 5.636 1.00 98.00 97 VAL A CA 1
ATOM 757 C C . VAL A 1 97 ? -9.610 -5.541 5.574 1.00 98.00 97 VAL A C 1
ATOM 759 O O . VAL A 1 97 ? -9.132 -5.195 4.494 1.00 98.00 97 VAL A O 1
ATOM 762 N N . VAL A 1 98 ? -8.946 -5.429 6.725 1.00 97.50 98 VAL A N 1
ATOM 763 C CA . VAL A 1 98 ? -7.635 -4.789 6.839 1.00 97.50 98 VAL A CA 1
ATOM 764 C C . VAL A 1 98 ? -6.578 -5.517 6.020 1.00 97.50 98 VAL A C 1
ATOM 766 O O . VAL A 1 98 ? -5.876 -4.868 5.246 1.00 97.50 98 VAL A O 1
ATOM 769 N N . LEU A 1 99 ? -6.498 -6.848 6.114 1.00 97.69 99 LEU A N 1
ATOM 770 C CA . LEU A 1 99 ? -5.563 -7.639 5.312 1.00 97.69 99 LEU A CA 1
ATOM 771 C C . LEU A 1 99 ? -5.771 -7.409 3.808 1.00 97.69 99 LEU A C 1
ATOM 773 O O . LEU A 1 99 ? -4.806 -7.206 3.073 1.00 97.69 99 LEU A O 1
ATOM 777 N N . THR A 1 100 ? -7.025 -7.410 3.350 1.00 98.00 100 THR A N 1
ATOM 778 C CA . THR A 1 100 ? -7.358 -7.236 1.930 1.00 98.00 100 THR A CA 1
ATOM 779 C C . THR A 1 100 ? -6.959 -5.852 1.435 1.00 98.00 100 THR A C 1
ATOM 781 O O . THR A 1 100 ? -6.285 -5.741 0.411 1.00 98.00 100 THR A O 1
ATOM 784 N N . ILE A 1 101 ? -7.317 -4.796 2.172 1.00 98.25 101 ILE A N 1
ATOM 785 C CA . ILE A 1 101 ? -6.936 -3.420 1.826 1.00 98.25 101 ILE A CA 1
ATOM 786 C C . ILE A 1 101 ? -5.412 -3.301 1.776 1.00 98.25 101 ILE A C 1
ATOM 788 O O . ILE A 1 101 ? -4.866 -2.766 0.811 1.00 98.25 101 ILE A O 1
ATOM 792 N N . ALA A 1 102 ? -4.721 -3.845 2.776 1.00 97.94 102 ALA A N 1
ATOM 793 C CA . ALA A 1 102 ? -3.276 -3.751 2.885 1.00 97.94 102 ALA A CA 1
ATOM 794 C C . ALA A 1 102 ? -2.550 -4.448 1.721 1.00 97.94 102 ALA A C 1
ATOM 796 O O . ALA A 1 102 ? -1.625 -3.874 1.137 1.00 97.94 102 ALA A O 1
ATOM 797 N N . LEU A 1 103 ? -3.018 -5.634 1.310 1.00 98.06 103 LEU A N 1
ATOM 798 C CA . LEU A 1 103 ? -2.502 -6.350 0.139 1.00 98.06 103 LEU A CA 1
ATOM 799 C C . LEU A 1 103 ? -2.762 -5.589 -1.163 1.00 98.06 103 LEU A C 1
ATOM 801 O O . LEU A 1 103 ? -1.851 -5.456 -1.985 1.00 98.06 103 LEU A O 1
ATOM 805 N N . VAL A 1 104 ? -3.980 -5.070 -1.351 1.00 98.38 104 VAL A N 1
ATOM 806 C CA . VAL A 1 104 ? -4.354 -4.320 -2.559 1.00 98.38 104 VAL A CA 1
ATOM 807 C C . VAL A 1 104 ? -3.523 -3.047 -2.682 1.00 98.38 104 VAL A C 1
ATOM 809 O O . VAL A 1 104 ? -2.929 -2.814 -3.738 1.00 98.38 104 VAL A O 1
ATOM 812 N N . LEU A 1 105 ? -3.434 -2.244 -1.619 1.00 98.50 105 LEU A N 1
ATOM 813 C CA . LEU A 1 105 ? -2.695 -0.982 -1.633 1.00 98.50 105 LEU A CA 1
ATOM 814 C C . LEU A 1 105 ? -1.195 -1.214 -1.823 1.00 98.50 105 LEU A C 1
ATOM 816 O O . LEU A 1 105 ? -0.604 -0.610 -2.718 1.00 98.50 105 LEU A O 1
ATOM 820 N N . SER A 1 106 ? -0.597 -2.140 -1.070 1.00 97.88 106 SER A N 1
ATOM 821 C CA . SER A 1 106 ? 0.837 -2.446 -1.174 1.00 97.88 106 SER A CA 1
ATOM 822 C C . SER A 1 106 ? 1.217 -2.976 -2.560 1.00 97.88 106 SER A C 1
ATOM 824 O O . SER A 1 106 ? 2.209 -2.545 -3.147 1.00 97.88 106 SER A O 1
ATOM 826 N N . THR A 1 107 ? 0.403 -3.865 -3.136 1.00 98.19 107 THR A N 1
ATOM 827 C CA . THR A 1 107 ? 0.646 -4.423 -4.478 1.00 98.19 107 THR A CA 1
ATOM 828 C C . THR A 1 107 ? 0.470 -3.366 -5.570 1.00 98.19 107 THR A C 1
ATOM 830 O O . THR A 1 107 ? 1.282 -3.275 -6.499 1.00 98.19 107 THR A O 1
ATOM 833 N N . SER A 1 108 ? -0.570 -2.535 -5.449 1.00 98.44 108 SER A N 1
ATOM 834 C CA . SER A 1 108 ? -0.858 -1.454 -6.398 1.00 98.44 108 SER A CA 1
ATOM 835 C C . SER A 1 108 ? 0.198 -0.353 -6.350 1.00 98.44 108 SER A C 1
ATOM 837 O O . SER A 1 108 ? 0.515 0.230 -7.387 1.00 98.44 108 SER A O 1
ATOM 839 N N . ALA A 1 109 ? 0.791 -0.097 -5.179 1.00 98.25 109 ALA A N 1
ATOM 840 C CA . ALA A 1 109 ? 1.869 0.871 -5.021 1.00 98.25 109 ALA A CA 1
ATOM 841 C C . ALA A 1 109 ? 3.086 0.524 -5.891 1.00 98.25 109 ALA A C 1
ATOM 843 O O . ALA A 1 109 ? 3.629 1.403 -6.558 1.00 98.25 109 ALA A O 1
ATOM 844 N N . ILE A 1 110 ? 3.471 -0.758 -5.960 1.00 98.19 110 ILE A N 1
ATOM 845 C CA . ILE A 1 110 ? 4.576 -1.224 -6.817 1.00 98.19 110 ILE A CA 1
ATOM 846 C C . ILE A 1 110 ? 4.282 -0.939 -8.290 1.00 98.19 110 ILE A C 1
ATOM 848 O O . ILE A 1 110 ? 5.115 -0.356 -8.989 1.00 98.19 110 ILE A O 1
ATOM 852 N N . ALA A 1 111 ? 3.081 -1.290 -8.755 1.00 97.88 111 ALA A N 1
ATOM 853 C CA . ALA A 1 111 ? 2.681 -1.047 -10.136 1.00 97.88 111 ALA A CA 1
ATOM 854 C C . ALA A 1 111 ? 2.670 0.457 -10.459 1.00 97.88 111 ALA A C 1
ATOM 856 O O . ALA A 1 111 ? 3.270 0.883 -11.449 1.00 97.88 111 ALA A O 1
ATOM 857 N N . LEU A 1 112 ? 2.046 1.277 -9.605 1.00 97.88 112 LEU A N 1
ATOM 858 C CA . LEU A 1 112 ? 1.982 2.731 -9.777 1.00 97.88 112 LEU A CA 1
ATOM 859 C C . LEU A 1 112 ? 3.369 3.377 -9.788 1.00 97.88 112 LEU A C 1
ATOM 861 O O . LEU A 1 112 ? 3.643 4.201 -10.664 1.00 97.88 112 LEU A O 1
ATOM 865 N N . ALA A 1 113 ? 4.262 2.968 -8.883 1.00 97.44 113 ALA A N 1
ATOM 866 C CA . ALA A 1 113 ? 5.634 3.459 -8.840 1.00 97.44 113 ALA A CA 1
ATOM 867 C C . ALA A 1 113 ? 6.365 3.176 -10.162 1.00 97.44 113 ALA A C 1
ATOM 869 O O . ALA A 1 113 ? 6.967 4.076 -10.753 1.00 97.44 113 ALA A O 1
ATOM 870 N N . MET A 1 114 ? 6.241 1.950 -10.684 1.00 97.12 114 MET A N 1
ATOM 871 C CA . MET A 1 114 ? 6.832 1.566 -11.966 1.00 97.12 114 MET A CA 1
ATOM 872 C C . MET A 1 114 ? 6.238 2.339 -13.148 1.00 97.12 114 MET A C 1
ATOM 874 O O . MET A 1 114 ? 6.988 2.782 -14.020 1.00 97.12 114 MET A O 1
ATOM 878 N N . PHE A 1 115 ? 4.918 2.551 -13.186 1.00 95.56 115 PHE A N 1
ATOM 879 C CA . PHE A 1 115 ? 4.277 3.357 -14.231 1.00 95.56 115 PHE A CA 1
ATOM 880 C C . PHE A 1 115 ? 4.689 4.832 -14.169 1.00 95.56 115 PHE A C 1
ATOM 882 O O . PHE A 1 115 ? 4.905 5.442 -15.220 1.00 95.56 115 PHE A O 1
ATOM 889 N N . GLY A 1 116 ? 4.835 5.404 -12.970 1.00 94.31 116 GLY A N 1
ATOM 890 C CA . GLY A 1 116 ? 5.370 6.755 -12.778 1.00 94.31 116 GLY A CA 1
ATOM 891 C C . GLY A 1 116 ? 6.790 6.879 -13.326 1.00 94.31 116 GLY A C 1
ATOM 892 O O . GLY A 1 116 ? 7.073 7.764 -14.132 1.00 94.31 116 GLY A O 1
ATOM 893 N N . THR A 1 117 ? 7.655 5.918 -13.001 1.00 93.94 117 THR A N 1
ATOM 894 C CA . THR A 1 117 ? 9.045 5.892 -13.479 1.00 93.94 117 THR A CA 1
ATOM 895 C C . THR A 1 117 ? 9.121 5.694 -14.990 1.00 93.94 117 THR A C 1
ATOM 897 O O . THR A 1 117 ? 9.862 6.397 -15.677 1.00 93.94 117 THR A O 1
ATOM 900 N N . ALA A 1 118 ? 8.301 4.802 -15.550 1.00 91.69 118 ALA A N 1
ATOM 901 C CA . ALA A 1 118 ? 8.234 4.613 -16.994 1.00 91.69 118 ALA A CA 1
ATOM 902 C C . ALA A 1 118 ? 7.778 5.872 -17.730 1.00 91.69 118 ALA A C 1
ATOM 904 O O . ALA A 1 118 ? 8.273 6.166 -18.819 1.00 91.69 118 ALA A O 1
ATOM 905 N N . ARG A 1 119 ? 6.855 6.633 -17.137 1.00 90.19 119 ARG A N 1
ATOM 906 C CA . ARG A 1 119 ? 6.422 7.917 -17.683 1.00 90.19 119 ARG A CA 1
ATOM 907 C C . ARG A 1 119 ? 7.549 8.949 -17.662 1.00 90.19 119 ARG A C 1
ATOM 909 O O . ARG A 1 119 ? 7.713 9.643 -18.661 1.00 90.19 119 ARG A O 1
ATOM 916 N N . LEU A 1 120 ? 8.323 9.020 -16.578 1.00 90.62 120 LEU A N 1
ATOM 917 C CA . LEU A 1 120 ? 9.448 9.948 -16.459 1.00 90.62 120 LEU A CA 1
ATOM 918 C C . LEU A 1 120 ? 10.468 9.698 -17.567 1.00 90.62 120 LEU A C 1
ATOM 920 O O . LEU A 1 120 ? 10.787 10.603 -18.332 1.00 90.62 120 LEU A O 1
ATOM 924 N N . TYR A 1 121 ? 10.938 8.457 -17.706 1.00 87.88 121 TYR A N 1
ATOM 925 C CA . TYR A 1 121 ? 11.980 8.169 -18.687 1.00 87.88 121 TYR A CA 1
ATOM 926 C C . TYR A 1 121 ? 11.500 8.311 -20.135 1.00 87.88 121 TYR A C 1
ATOM 928 O O . TYR A 1 121 ? 12.265 8.769 -20.976 1.00 87.88 121 TYR A O 1
ATOM 936 N N . ARG A 1 122 ? 10.226 8.016 -20.430 1.00 81.94 122 ARG A N 1
ATOM 937 C CA . ARG A 1 122 ? 9.647 8.290 -21.759 1.00 81.94 122 ARG A CA 1
ATOM 938 C C . ARG A 1 122 ? 9.525 9.785 -22.080 1.00 81.94 122 ARG A C 1
ATOM 940 O O . ARG A 1 122 ? 9.449 10.120 -23.253 1.00 81.94 122 ARG A O 1
ATOM 947 N N . GLY A 1 123 ? 9.475 10.656 -21.071 1.00 71.38 123 GLY A N 1
ATOM 948 C CA . GLY A 1 123 ? 9.393 12.112 -21.236 1.00 71.38 123 GLY A CA 1
ATOM 949 C C . GLY A 1 123 ? 10.740 12.844 -21.202 1.00 71.38 123 GLY A C 1
ATOM 950 O O . GLY A 1 123 ? 10.757 14.062 -21.324 1.00 71.38 123 GLY A O 1
ATOM 951 N N . THR A 1 124 ? 11.861 12.140 -21.015 1.00 71.06 124 THR A N 1
ATOM 952 C CA . THR A 1 124 ? 13.211 12.740 -20.957 1.00 71.06 124 THR A CA 1
ATOM 953 C C . THR A 1 124 ? 13.997 12.468 -22.239 1.00 71.06 124 THR A C 1
ATOM 955 O O . THR A 1 124 ? 13.587 11.650 -23.057 1.00 71.06 124 THR A O 1
ATOM 958 N N . ALA A 1 125 ? 15.167 13.099 -22.406 1.00 57.47 125 ALA A N 1
ATOM 959 C CA . ALA A 1 125 ? 16.069 12.862 -23.543 1.00 57.47 125 ALA A CA 1
ATOM 960 C C . ALA A 1 125 ? 16.497 11.383 -23.699 1.00 57.47 125 ALA A C 1
ATOM 962 O O . ALA A 1 125 ? 16.812 10.940 -24.802 1.00 57.47 125 ALA A O 1
ATOM 963 N N . PHE A 1 126 ? 16.443 10.597 -22.614 1.00 57.97 126 PHE A N 1
ATOM 964 C CA . PHE A 1 126 ? 16.638 9.141 -22.636 1.00 57.97 126 PHE A CA 1
ATOM 965 C C . PHE A 1 126 ? 15.507 8.381 -23.354 1.00 57.97 126 PHE A C 1
ATOM 967 O O . PHE A 1 126 ? 15.714 7.260 -23.810 1.00 57.97 126 PHE A O 1
ATOM 974 N N . GLY A 1 127 ? 14.328 8.990 -23.478 1.00 56.56 127 GLY A N 1
ATOM 975 C CA . GLY A 1 127 ? 13.173 8.518 -24.241 1.00 56.56 127 GLY A CA 1
ATOM 976 C C . GLY A 1 127 ? 13.170 8.975 -25.702 1.00 56.56 127 GLY A C 1
ATOM 977 O O . GLY A 1 127 ? 12.096 9.083 -26.291 1.00 56.56 127 GLY A O 1
ATOM 978 N N . GLY A 1 128 ? 14.342 9.269 -26.284 1.00 59.22 128 GLY A N 1
ATOM 979 C CA . GLY A 1 128 ? 14.491 9.513 -27.722 1.00 59.22 128 GLY A CA 1
ATOM 980 C C . GLY A 1 128 ? 13.949 8.359 -28.582 1.00 59.22 128 GLY A C 1
ATOM 981 O O . GLY A 1 128 ? 13.520 7.331 -28.071 1.00 59.22 128 GLY A O 1
ATOM 982 N N . SER A 1 129 ? 13.988 8.511 -29.910 1.00 57.97 129 SER A N 1
ATOM 983 C CA . SER A 1 129 ? 13.277 7.709 -30.933 1.00 57.97 129 SER A CA 1
ATOM 984 C C . SER A 1 129 ? 13.552 6.185 -30.978 1.00 57.97 129 SER A C 1
ATOM 986 O O . SER A 1 129 ? 13.149 5.521 -31.934 1.00 57.97 129 SER A O 1
ATOM 988 N N . GLY A 1 130 ? 14.263 5.625 -29.997 1.00 64.94 130 GLY A N 1
ATOM 989 C CA . GLY A 1 130 ? 14.611 4.215 -29.871 1.00 64.94 130 GLY A CA 1
ATOM 990 C C . GLY A 1 130 ? 13.897 3.485 -28.719 1.00 64.94 130 GLY A C 1
ATOM 991 O O . GLY A 1 130 ? 13.175 4.078 -27.919 1.00 64.94 130 GLY A O 1
ATOM 992 N N . PRO A 1 131 ? 14.076 2.158 -28.630 1.00 68.25 131 PRO A N 1
ATOM 993 C CA . PRO A 1 131 ? 13.508 1.337 -27.564 1.00 68.25 131 PRO A CA 1
ATOM 994 C C . PRO A 1 131 ? 14.186 1.615 -26.214 1.00 68.25 131 PRO A C 1
ATOM 996 O O . PRO A 1 131 ? 15.395 1.450 -26.069 1.00 68.25 131 PRO A O 1
ATOM 999 N N . LEU A 1 132 ? 13.396 1.967 -25.199 1.00 79.38 132 LEU A N 1
ATOM 1000 C CA . LEU A 1 132 ? 13.867 2.147 -23.826 1.00 79.38 132 LEU A CA 1
ATOM 1001 C C . LEU A 1 132 ? 13.580 0.886 -23.000 1.00 79.38 132 LEU A C 1
ATOM 1003 O O . LEU A 1 132 ? 12.418 0.542 -22.775 1.00 79.38 132 LEU A O 1
ATOM 1007 N N . LEU A 1 133 ? 14.620 0.194 -22.541 1.00 84.31 133 LEU A N 1
ATOM 1008 C CA . LEU A 1 133 ? 14.479 -0.966 -21.659 1.00 84.31 133 LEU A CA 1
ATOM 1009 C C . LEU A 1 133 ? 14.419 -0.504 -20.198 1.00 84.31 133 LEU A C 1
ATOM 1011 O O . LEU A 1 133 ? 15.378 0.067 -19.689 1.00 84.31 133 LEU A O 1
ATOM 1015 N N . LEU A 1 134 ? 13.299 -0.761 -19.522 1.00 86.75 134 LEU A N 1
ATOM 1016 C CA . LEU A 1 134 ? 13.106 -0.428 -18.110 1.00 86.75 134 LEU A CA 1
ATOM 1017 C C . LEU A 1 134 ? 13.034 -1.707 -17.283 1.00 86.75 134 LEU A C 1
ATOM 1019 O O . LEU A 1 134 ? 12.170 -2.550 -17.523 1.00 86.75 134 LEU A O 1
ATOM 1023 N N . LEU A 1 135 ? 13.929 -1.830 -16.305 1.00 90.06 135 LEU A N 1
ATOM 1024 C CA . LEU A 1 135 ? 13.999 -2.970 -15.394 1.00 90.06 135 LEU A CA 1
ATOM 1025 C C . LEU A 1 135 ? 13.488 -2.582 -13.994 1.00 90.06 135 LEU A C 1
ATOM 1027 O O . LEU A 1 135 ? 13.732 -1.458 -13.550 1.00 90.06 135 LEU A O 1
ATOM 1031 N N . PRO A 1 136 ? 12.828 -3.497 -13.260 1.00 92.75 136 PRO A N 1
ATOM 1032 C CA . PRO A 1 136 ? 12.228 -3.228 -11.947 1.00 92.75 136 PRO A CA 1
ATOM 1033 C C . PRO A 1 136 ? 13.245 -3.148 -10.789 1.00 92.75 136 PRO A C 1
ATOM 1035 O O . PRO A 1 136 ? 12.895 -3.429 -9.648 1.00 92.75 136 PRO A O 1
ATOM 1038 N N . ALA A 1 137 ? 14.506 -2.776 -11.034 1.00 92.12 137 ALA A N 1
ATOM 1039 C CA . ALA A 1 137 ? 15.579 -2.887 -10.039 1.00 92.12 137 ALA A CA 1
ATOM 1040 C C . ALA A 1 137 ? 15.257 -2.173 -8.710 1.00 92.12 137 ALA A C 1
ATOM 1042 O O . ALA A 1 137 ? 15.388 -2.771 -7.648 1.00 92.12 137 ALA A O 1
ATOM 1043 N N . GLY A 1 138 ? 14.761 -0.931 -8.760 1.00 93.00 138 GLY A N 1
ATOM 1044 C CA . GLY A 1 138 ? 14.438 -0.165 -7.550 1.00 93.00 138 GLY A CA 1
ATOM 1045 C C . GLY A 1 138 ? 13.330 -0.794 -6.699 1.00 93.00 138 GLY A C 1
ATOM 1046 O O . GLY A 1 138 ? 13.465 -0.885 -5.481 1.00 93.00 138 GLY A O 1
ATOM 1047 N N . VAL A 1 139 ? 12.259 -1.291 -7.328 1.00 96.06 139 VAL A N 1
ATOM 1048 C CA . VAL A 1 139 ? 11.174 -1.958 -6.588 1.00 96.06 139 VAL A CA 1
ATOM 1049 C C . VAL A 1 139 ? 11.603 -3.325 -6.062 1.00 96.06 139 VAL A C 1
ATOM 1051 O O . VAL A 1 139 ? 11.184 -3.702 -4.975 1.00 96.06 139 VAL A O 1
ATOM 1054 N N . LEU A 1 140 ? 12.485 -4.040 -6.768 1.00 96.44 140 LEU A N 1
ATOM 1055 C CA . LEU A 1 140 ? 13.056 -5.293 -6.269 1.00 96.44 140 LEU A CA 1
ATOM 1056 C C . LEU A 1 140 ? 13.918 -5.066 -5.022 1.00 96.44 140 LEU A C 1
ATOM 1058 O O . LEU A 1 140 ? 13.840 -5.864 -4.092 1.00 96.44 140 LEU A O 1
ATOM 1062 N N . VAL A 1 141 ? 14.681 -3.968 -4.965 1.00 96.44 141 VAL A N 1
ATOM 1063 C CA . VAL A 1 141 ? 15.421 -3.580 -3.752 1.00 96.44 141 VAL A CA 1
ATOM 1064 C C . VAL A 1 141 ? 14.457 -3.313 -2.598 1.00 96.44 141 VAL A C 1
ATOM 1066 O O . VAL A 1 141 ? 14.657 -3.859 -1.519 1.00 96.44 141 VAL A O 1
ATOM 1069 N N . TYR A 1 142 ? 13.385 -2.544 -2.823 1.00 95.88 142 TYR A N 1
ATOM 1070 C CA . TYR A 1 142 ? 12.366 -2.305 -1.795 1.00 95.88 142 TYR A CA 1
ATOM 1071 C C . TYR A 1 142 ? 11.737 -3.614 -1.293 1.00 95.88 142 TYR A C 1
ATOM 1073 O O . TYR A 1 142 ? 11.729 -3.860 -0.093 1.00 95.88 142 TYR A O 1
ATOM 1081 N N . ILE A 1 143 ? 11.290 -4.493 -2.199 1.00 96.44 143 ILE A N 1
ATOM 1082 C CA . ILE A 1 143 ? 10.680 -5.788 -1.847 1.00 96.44 143 ILE A CA 1
ATOM 1083 C C . ILE A 1 143 ? 11.671 -6.691 -1.094 1.00 96.44 143 ILE A C 1
ATOM 1085 O O . ILE A 1 143 ? 11.269 -7.450 -0.214 1.00 96.44 143 ILE A O 1
ATOM 1089 N N . ALA A 1 144 ? 12.969 -6.629 -1.403 1.00 95.94 144 ALA A N 1
ATOM 1090 C CA . ALA A 1 144 ? 13.980 -7.441 -0.727 1.00 95.94 144 ALA A CA 1
ATOM 1091 C C . ALA A 1 144 ? 14.149 -7.071 0.759 1.00 95.94 144 ALA A C 1
ATOM 1093 O O . ALA A 1 144 ? 14.481 -7.938 1.574 1.00 95.94 144 ALA A O 1
ATOM 1094 N N . VAL A 1 145 ? 13.872 -5.821 1.139 1.00 95.19 145 VAL A N 1
ATOM 1095 C CA . VAL A 1 145 ? 13.972 -5.349 2.525 1.00 95.19 145 VAL A CA 1
ATOM 1096 C C . VAL A 1 145 ? 12.881 -6.024 3.378 1.00 95.19 145 VAL A C 1
ATOM 1098 O O . VAL A 1 145 ? 11.699 -5.894 3.060 1.00 95.19 145 VAL A O 1
ATOM 1101 N N . PRO A 1 146 ? 13.221 -6.770 4.453 1.00 93.25 146 PRO A N 1
ATOM 1102 C CA . PRO A 1 146 ? 12.220 -7.471 5.265 1.00 93.25 146 PRO A CA 1
ATOM 1103 C C . PRO A 1 146 ? 11.113 -6.554 5.811 1.00 93.25 146 PRO A C 1
ATOM 1105 O O . PRO A 1 146 ? 9.952 -6.868 5.552 1.00 93.25 146 PRO A O 1
ATOM 1108 N N . PRO A 1 147 ? 11.421 -5.366 6.384 1.00 93.31 147 PRO A N 1
ATOM 1109 C CA . PRO A 1 147 ? 10.397 -4.406 6.799 1.00 93.31 147 PRO A CA 1
ATOM 1110 C C . PRO A 1 147 ? 9.346 -4.065 5.739 1.00 93.31 147 PRO A C 1
ATOM 1112 O O . PRO A 1 147 ? 8.183 -3.888 6.083 1.00 93.31 147 PRO A O 1
ATOM 1115 N N . ALA A 1 148 ? 9.721 -3.998 4.456 1.00 94.00 148 ALA A N 1
ATOM 1116 C CA . ALA A 1 148 ? 8.778 -3.683 3.385 1.00 94.00 148 ALA A CA 1
ATOM 1117 C C . ALA A 1 148 ? 7.705 -4.766 3.224 1.00 94.00 148 ALA A C 1
ATOM 1119 O O . ALA A 1 148 ? 6.550 -4.450 2.962 1.00 94.00 148 ALA A O 1
ATOM 1120 N N . ARG A 1 149 ? 8.081 -6.038 3.399 1.00 94.56 149 ARG A N 1
ATOM 1121 C CA . ARG A 1 149 ? 7.168 -7.184 3.298 1.00 94.56 149 ARG A CA 1
ATOM 1122 C C . ARG A 1 149 ? 6.426 -7.431 4.606 1.00 94.56 149 ARG A C 1
ATOM 1124 O O . ARG A 1 149 ? 5.236 -7.715 4.571 1.00 94.56 149 ARG A O 1
ATOM 1131 N N . ASP A 1 150 ? 7.117 -7.287 5.735 1.00 93.00 150 ASP A N 1
ATOM 1132 C CA . ASP A 1 150 ? 6.556 -7.522 7.067 1.00 93.00 150 ASP A CA 1
ATOM 1133 C C . ASP A 1 150 ? 5.489 -6.472 7.402 1.00 93.00 150 ASP A C 1
ATOM 1135 O O . ASP A 1 150 ? 4.373 -6.814 7.778 1.00 93.00 150 ASP A O 1
ATOM 1139 N N . PHE A 1 151 ? 5.769 -5.181 7.202 1.00 94.00 151 PHE A N 1
ATOM 1140 C CA . PHE A 1 151 ? 4.802 -4.118 7.508 1.00 94.00 151 PHE A CA 1
ATOM 1141 C C . PHE A 1 151 ? 3.761 -3.882 6.407 1.00 94.00 151 PHE A C 1
ATOM 1143 O O . PHE A 1 151 ? 2.893 -3.024 6.563 1.00 94.00 151 PHE A O 1
ATOM 1150 N N . ALA A 1 152 ? 3.794 -4.650 5.313 1.00 94.44 152 ALA A N 1
ATOM 1151 C CA . ALA A 1 152 ? 2.806 -4.535 4.242 1.00 94.44 152 ALA A CA 1
ATOM 1152 C C . ALA A 1 152 ? 1.388 -4.863 4.719 1.00 94.44 152 ALA A C 1
ATOM 1154 O O . ALA A 1 152 ? 0.437 -4.290 4.198 1.00 94.44 152 ALA A O 1
ATOM 1155 N N . THR A 1 153 ? 1.244 -5.770 5.693 1.00 94.75 153 THR A N 1
ATOM 1156 C CA . THR A 1 153 ? -0.056 -6.220 6.215 1.00 94.75 153 THR A CA 1
ATOM 1157 C C . THR A 1 153 ? -0.250 -5.944 7.702 1.00 94.75 153 THR A C 1
ATOM 1159 O O . THR A 1 153 ? -1.224 -6.441 8.253 1.00 94.75 153 THR A O 1
ATOM 1162 N N . SER A 1 154 ? 0.626 -5.172 8.359 1.00 94.19 154 SER A N 1
ATOM 1163 C CA . SER A 1 154 ? 0.666 -5.020 9.829 1.00 94.19 154 SER A CA 1
ATOM 1164 C C . SER A 1 154 ? -0.597 -4.419 10.467 1.00 94.19 154 SER A C 1
ATOM 1166 O O . SER A 1 154 ? -0.659 -4.257 11.681 1.00 94.19 154 SER A O 1
ATOM 1168 N N . GLY A 1 155 ? -1.599 -4.046 9.674 1.00 93.44 155 GLY A N 1
ATOM 1169 C CA . GLY A 1 155 ? -2.818 -3.373 10.118 1.00 93.44 155 GLY A CA 1
ATOM 1170 C C . GLY A 1 155 ? -2.672 -1.873 10.360 1.00 93.44 155 GLY A C 1
ATOM 1171 O O . GLY A 1 155 ? -3.641 -1.222 10.746 1.00 93.44 155 GLY A O 1
ATOM 1172 N N . LEU A 1 156 ? -1.489 -1.328 10.085 1.00 95.44 156 LEU A N 1
ATOM 1173 C CA . LEU A 1 156 ? -1.188 0.098 10.141 1.00 95.44 156 LEU A CA 1
ATOM 1174 C C . LEU A 1 156 ? -1.342 0.761 8.768 1.00 95.44 156 LEU A C 1
ATOM 1176 O O . LEU A 1 156 ? -1.436 0.104 7.726 1.00 95.44 156 LEU A O 1
ATOM 1180 N N . GLU A 1 157 ? -1.278 2.088 8.762 1.00 96.94 157 GLU A N 1
ATOM 1181 C CA . GLU A 1 157 ? -1.368 2.927 7.570 1.00 96.94 157 GLU A CA 1
ATOM 1182 C C . GLU A 1 157 ? -0.198 2.767 6.586 1.00 96.94 157 GLU A C 1
ATOM 1184 O O . GLU A 1 157 ? -0.237 3.362 5.513 1.00 96.94 157 GLU A O 1
ATOM 1189 N N . THR A 1 158 ? 0.833 1.971 6.895 1.00 95.88 158 THR A N 1
ATOM 1190 C CA . THR A 1 158 ? 2.029 1.791 6.050 1.00 95.88 158 THR A CA 1
ATOM 1191 C C . THR A 1 158 ? 1.676 1.478 4.595 1.00 95.88 158 THR A C 1
ATOM 1193 O O . THR A 1 158 ? 2.224 2.089 3.675 1.00 95.88 158 THR A O 1
ATOM 1196 N N . CYS A 1 159 ? 0.720 0.572 4.370 1.00 96.94 159 CYS A N 1
ATOM 1197 C CA . CYS A 1 159 ? 0.247 0.218 3.031 1.00 96.94 159 CYS A CA 1
ATOM 1198 C C . CYS A 1 159 ? -0.372 1.419 2.291 1.00 96.94 159 CYS A C 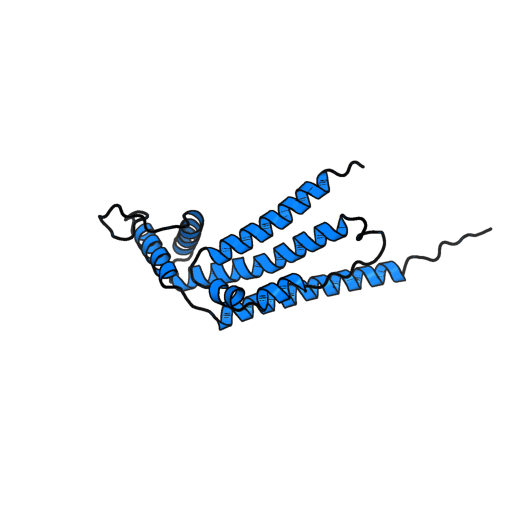1
ATOM 1200 O O . CYS A 1 159 ? -0.098 1.637 1.108 1.00 96.94 159 CYS A O 1
ATOM 1202 N N . LEU A 1 160 ? -1.151 2.240 3.002 1.00 97.94 160 LEU A N 1
ATOM 1203 C CA . LEU A 1 160 ? -1.758 3.463 2.489 1.00 97.94 160 LEU A CA 1
ATOM 1204 C C . LEU A 1 160 ? -0.704 4.530 2.197 1.00 97.94 160 LEU A C 1
ATOM 1206 O O . LEU A 1 160 ? -0.765 5.157 1.144 1.00 97.94 160 LEU A O 1
ATOM 1210 N N . VAL A 1 161 ? 0.277 4.715 3.081 1.00 97.44 161 VAL A N 1
ATOM 1211 C CA . VAL A 1 161 ? 1.362 5.693 2.911 1.00 97.44 161 VAL A CA 1
ATOM 1212 C C . VAL A 1 161 ? 2.193 5.366 1.672 1.00 97.44 161 VAL A C 1
ATOM 1214 O O . VAL A 1 161 ? 2.424 6.239 0.837 1.00 97.44 161 VAL A O 1
ATOM 1217 N N . ILE A 1 162 ? 2.603 4.108 1.503 1.00 97.06 162 ILE A N 1
ATOM 1218 C CA . ILE A 1 162 ? 3.404 3.686 0.345 1.00 97.06 162 ILE A CA 1
ATOM 1219 C C . ILE A 1 162 ? 2.601 3.805 -0.956 1.00 97.06 162 ILE A C 1
ATOM 1221 O O . ILE A 1 162 ? 3.123 4.301 -1.958 1.00 97.06 162 ILE A O 1
ATOM 1225 N N . PHE A 1 163 ? 1.317 3.437 -0.938 1.00 98.38 163 PHE A N 1
ATOM 1226 C CA . PHE A 1 163 ? 0.416 3.672 -2.067 1.00 98.38 163 PHE A CA 1
ATOM 1227 C C . PHE A 1 163 ? 0.279 5.161 -2.400 1.00 98.38 163 PHE A C 1
ATOM 1229 O O . PHE A 1 163 ? 0.386 5.547 -3.564 1.00 98.38 163 PHE A O 1
ATOM 1236 N N . TRP A 1 164 ? 0.091 6.004 -1.386 1.00 98.19 164 TRP A N 1
ATOM 1237 C CA . TRP A 1 164 ? -0.041 7.447 -1.544 1.00 98.19 164 TRP A CA 1
ATOM 1238 C C . TRP A 1 164 ? 1.221 8.068 -2.148 1.00 98.19 164 TRP A C 1
ATOM 1240 O O . TRP A 1 164 ? 1.126 8.845 -3.095 1.00 98.19 164 TRP A O 1
ATOM 1250 N N . ILE A 1 165 ? 2.408 7.673 -1.681 1.00 98.12 165 ILE A N 1
ATOM 1251 C CA . ILE A 1 165 ? 3.690 8.117 -2.251 1.00 98.12 165 ILE A CA 1
ATOM 1252 C C . ILE A 1 165 ? 3.807 7.695 -3.722 1.00 98.12 165 ILE A C 1
ATOM 1254 O O . ILE A 1 165 ? 4.177 8.513 -4.564 1.00 98.12 165 ILE A O 1
ATOM 1258 N N . ALA A 1 166 ? 3.455 6.450 -4.060 1.00 98.19 166 ALA A N 1
ATOM 1259 C CA . ALA A 1 166 ? 3.482 5.969 -5.443 1.00 98.19 166 ALA A CA 1
ATOM 1260 C C . ALA A 1 166 ? 2.490 6.725 -6.348 1.00 98.19 166 ALA A C 1
ATOM 1262 O O . ALA A 1 166 ? 2.807 7.042 -7.500 1.00 98.19 166 ALA A O 1
ATOM 1263 N N . LEU A 1 167 ? 1.306 7.055 -5.826 1.00 98.38 167 LEU A N 1
ATOM 1264 C CA . LEU A 1 167 ? 0.312 7.868 -6.519 1.00 98.38 167 LEU A CA 1
ATOM 1265 C C . LEU A 1 167 ? 0.820 9.297 -6.743 1.00 98.38 167 LEU A C 1
ATOM 1267 O O . LEU A 1 167 ? 0.778 9.785 -7.874 1.00 98.38 167 LEU A O 1
ATOM 1271 N N . LEU A 1 168 ? 1.343 9.950 -5.700 1.00 98.25 168 LEU A N 1
ATOM 1272 C CA . LEU A 1 168 ? 1.926 11.289 -5.792 1.00 98.25 168 LEU A CA 1
ATOM 1273 C C . LEU A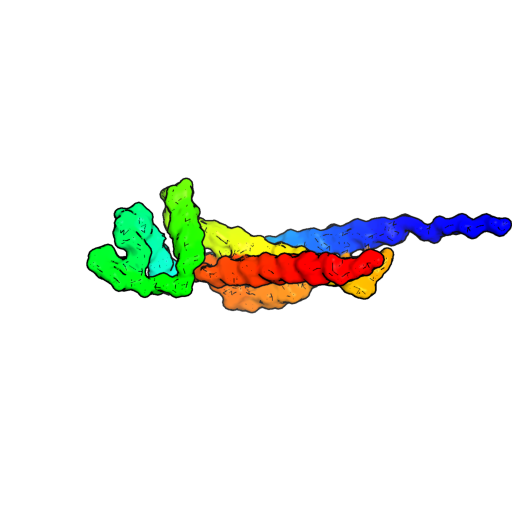 1 168 ? 3.084 11.329 -6.785 1.00 98.25 168 LEU A C 1
ATOM 1275 O O . LEU A 1 168 ? 3.155 12.253 -7.589 1.00 98.25 168 LEU A O 1
ATOM 1279 N N . TRP A 1 169 ? 3.949 10.314 -6.784 1.00 97.00 169 TRP A N 1
ATOM 1280 C CA . TRP A 1 169 ? 5.019 10.173 -7.767 1.00 97.00 169 TRP A CA 1
ATOM 1281 C C . TRP A 1 169 ? 4.476 10.177 -9.196 1.00 97.00 169 TRP A C 1
ATOM 1283 O O . TRP A 1 169 ? 4.899 10.974 -10.036 1.00 97.00 169 TRP A O 1
ATOM 1293 N N . TRP A 1 170 ? 3.490 9.324 -9.476 1.00 95.81 170 TRP A N 1
ATOM 1294 C CA . TRP A 1 170 ? 2.876 9.258 -10.796 1.00 95.81 170 TRP A CA 1
ATOM 1295 C C . TRP A 1 170 ? 2.200 10.581 -11.194 1.00 95.81 170 TRP A C 1
ATOM 1297 O O . TRP A 1 170 ? 2.355 11.038 -12.332 1.00 95.81 170 TRP A O 1
ATOM 1307 N N . MET A 1 171 ? 1.489 11.227 -10.264 1.00 96.56 171 MET A N 1
ATOM 1308 C CA . MET A 1 171 ? 0.838 12.522 -10.491 1.00 96.56 171 MET A CA 1
ATOM 1309 C C . MET A 1 171 ? 1.853 13.644 -10.734 1.00 96.56 171 MET A C 1
ATOM 1311 O O . MET A 1 171 ? 1.658 14.432 -11.660 1.00 96.56 171 MET A O 1
ATOM 1315 N N . LEU A 1 172 ? 2.948 13.684 -9.972 1.00 95.56 172 LEU A N 1
ATOM 1316 C CA . LEU A 1 172 ? 4.034 14.652 -10.117 1.00 95.56 172 LEU A CA 1
ATOM 1317 C C . LEU A 1 172 ? 4.681 14.541 -11.497 1.00 95.56 172 LEU A C 1
ATOM 1319 O O . LEU A 1 172 ? 4.777 15.535 -12.213 1.00 95.56 172 LEU A O 1
ATOM 1323 N N . VAL A 1 173 ? 5.051 13.327 -11.915 1.00 93.69 173 VAL A N 1
ATOM 1324 C CA . VAL A 1 173 ? 5.624 13.086 -13.249 1.00 93.69 173 VAL A CA 1
ATOM 1325 C C . VAL A 1 173 ? 4.623 13.457 -14.347 1.00 93.69 173 VAL A C 1
ATOM 1327 O O . VAL A 1 173 ? 4.990 14.016 -15.383 1.00 93.69 173 VAL A O 1
ATOM 1330 N N . ARG A 1 174 ? 3.331 13.170 -14.144 1.00 91.88 174 ARG A N 1
ATOM 1331 C CA . ARG A 1 174 ? 2.280 13.570 -15.086 1.00 91.88 174 ARG A CA 1
ATOM 1332 C C . ARG A 1 174 ? 2.147 15.082 -15.197 1.00 91.88 174 ARG A C 1
ATOM 1334 O O . ARG A 1 174 ? 1.950 15.561 -16.311 1.00 91.88 174 ARG A O 1
ATOM 1341 N N . TRP A 1 175 ? 2.227 15.796 -14.083 1.00 93.19 175 TRP A N 1
ATOM 1342 C CA . TRP A 1 175 ? 2.153 17.250 -14.042 1.00 93.19 175 TRP A CA 1
ATOM 1343 C C . TRP A 1 175 ? 3.387 17.893 -14.686 1.00 93.19 175 TRP A C 1
ATOM 1345 O O . TRP A 1 175 ? 3.225 18.698 -15.598 1.00 93.19 175 TRP A O 1
ATOM 1355 N N . ALA A 1 176 ? 4.594 17.457 -14.319 1.00 90.50 176 ALA A N 1
ATOM 1356 C CA . ALA A 1 176 ? 5.849 17.972 -14.871 1.00 90.50 176 ALA A CA 1
ATOM 1357 C C . ALA A 1 176 ? 5.978 17.740 -16.388 1.00 90.50 176 ALA A C 1
ATOM 1359 O O . ALA A 1 176 ? 6.550 18.552 -17.102 1.00 9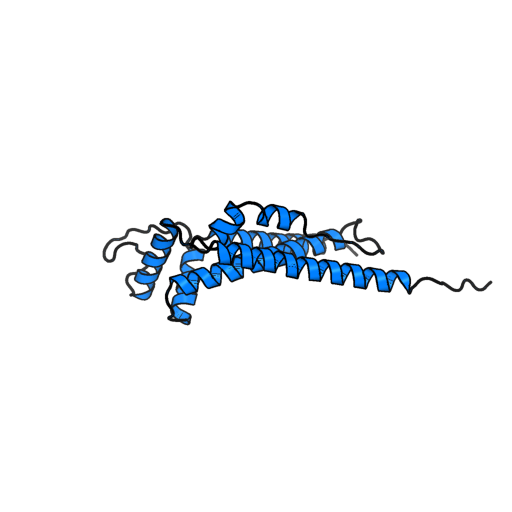0.50 176 ALA A O 1
ATOM 1360 N N . GLY A 1 177 ? 5.399 16.655 -16.912 1.00 83.69 177 GLY A N 1
ATOM 1361 C CA . GLY A 1 177 ? 5.372 16.398 -18.354 1.00 83.69 177 GLY A CA 1
ATOM 1362 C C . GLY A 1 177 ? 4.403 17.279 -19.156 1.00 83.69 177 GLY A C 1
ATOM 1363 O O . GLY A 1 177 ? 4.398 17.183 -20.378 1.00 83.69 177 GLY A O 1
ATOM 1364 N N . ARG A 1 178 ? 3.550 18.094 -18.514 1.00 80.75 178 ARG A N 1
ATOM 1365 C CA . ARG A 1 178 ? 2.616 19.005 -19.211 1.00 80.75 178 ARG A CA 1
ATOM 1366 C C . ARG A 1 178 ? 3.240 20.350 -19.583 1.00 80.75 178 ARG A C 1
ATOM 1368 O O . ARG A 1 178 ? 2.662 21.052 -20.401 1.00 80.75 178 ARG A O 1
ATOM 1375 N N . THR A 1 179 ? 4.364 20.725 -18.975 1.00 63.16 179 THR A N 1
ATOM 1376 C CA . THR A 1 179 ? 4.958 22.067 -19.095 1.00 63.16 179 THR A CA 1
ATOM 1377 C C . THR A 1 179 ? 6.033 22.188 -20.176 1.00 63.16 179 THR A C 1
ATOM 1379 O O . THR A 1 179 ? 6.631 23.251 -20.292 1.00 63.16 179 THR A O 1
ATOM 1382 N N . ALA A 1 180 ? 6.284 21.151 -20.982 1.00 57.47 180 ALA A N 1
ATOM 1383 C CA . ALA A 1 180 ? 7.136 21.279 -22.163 1.00 57.47 180 ALA A CA 1
ATOM 1384 C C . ALA A 1 180 ? 6.341 21.980 -23.288 1.00 57.47 180 ALA A C 1
ATOM 1386 O O . ALA A 1 180 ? 5.366 21.390 -23.764 1.00 57.47 180 ALA A O 1
ATOM 1387 N N . PRO A 1 181 ? 6.686 23.222 -23.689 1.00 49.88 181 PRO A N 1
ATOM 1388 C CA . PRO A 1 181 ? 6.025 23.882 -24.810 1.00 49.88 181 PRO A CA 1
ATOM 1389 C C . PRO A 1 181 ? 6.310 23.119 -26.111 1.00 49.88 181 PRO A C 1
ATOM 1391 O O . PRO A 1 181 ? 7.418 22.617 -26.311 1.00 49.88 181 PRO A O 1
ATOM 1394 N N . SER A 1 182 ? 5.273 23.006 -26.944 1.00 45.31 182 SER A N 1
ATOM 1395 C CA . SER A 1 182 ? 5.299 22.457 -28.308 1.00 45.31 182 SER A CA 1
ATOM 1396 C C . SER A 1 182 ? 6.179 23.265 -29.248 1.00 45.31 182 SER A C 1
ATOM 1398 O O . SER A 1 182 ? 6.070 24.511 -29.161 1.00 45.31 182 SER A O 1
#

Foldseek 3Di:
DDPPDPDDDVQVVLQVVQVCLLVVQLVVLLVLLLVLLVVLADAAPLLVQLVQLLVCVVVVQHSANDRPDPHHPDPDPPLSVQLNVQCVVPVDDSLVSLQVLLSVLLSVLLNLLSLLVVLLCCLDPVVPSHRDHDHSVPSVVLSVDSCSSNVSRRSDCPSVVSSVVSNVSSVVSVVVSVPDDD

Secondary structure (DSSP, 8-state):
-------SHHHHHHHHHHHHHHHHHHHHHHHHHHHHHHHT----HHHHHHHHHHHHHHTTS-S-SSTTS-----S-HHHHHHHHHHHHHH-S-HHHHHHHHHHHHHHHHHHHHHHHHHHHHHTSGGGSSS------HHHHHHHHSHHHHHTTSSSSTHHHHHHHHHHHHHHHHHHHTT-S--

pLDDT: mean 89.24, std 13.65, range [44.97, 98.5]